Protein AF-A0A2K1YFR1-F1 (afdb_monomer_lite)

Organism: Populus trichocarpa (NCBI:txid3694)

InterPro domains:
  IPR010259 Peptidase S8 propeptide/proteinase inhibitor I9 [PF05922] (2-64)
  IPR037045 Peptidase S8 propeptide/proteinase inhibitor I9 superfamily [G3DSA:3.30.70.80] (1-64)
  IPR045051 Subtilisin-like protease [PTHR10795] (19-103)

Radius of gyration: 21.6 Å; chains: 1; bounding box: 51×22×51 Å

Secondary structure (DSSP, 8-state):
-HHHHHHHHHHHHT-HHHHHHHEEEEE-SSS-EEEE---HHHHHHHHT-TT--------PPP---S-HHHHTTS-BTTB--TT-HHHHTGGGTT--------------

pLDDT: mean 84.4, std 13.29, range [34.22, 96.88]

Structure (mmCIF, N/CA/C/O backbone):
data_AF-A0A2K1YFR1-F1
#
_entry.id   AF-A0A2K1YFR1-F1
#
loop_
_atom_site.group_PDB
_atom_site.id
_atom_site.type_symbol
_atom_site.label_atom_id
_atom_site.label_alt_id
_atom_site.label_comp_id
_atom_site.label_asym_id
_atom_site.label_entity_id
_atom_site.label_seq_id
_atom_site.pdbx_PDB_ins_code
_atom_site.Cartn_x
_atom_site.Cartn_y
_atom_site.Cartn_z
_atom_site.occupancy
_atom_site.B_iso_or_equiv
_atom_site.auth_seq_id
_atom_site.auth_comp_id
_atom_site.auth_asym_id
_atom_site.auth_atom_id
_atom_site.pdbx_PDB_model_num
ATOM 1 N N . MET A 1 1 ? -11.577 12.680 3.445 1.00 71.62 1 MET A N 1
ATOM 2 C CA . MET A 1 1 ? -11.035 11.339 3.146 1.00 71.62 1 MET A CA 1
ATOM 3 C C . MET A 1 1 ? -10.325 10.753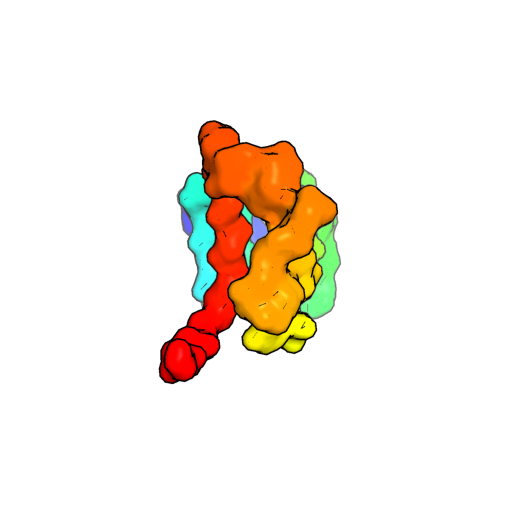 4.363 1.00 71.62 1 MET A C 1
ATOM 5 O O . MET A 1 1 ? -10.695 9.677 4.795 1.00 71.62 1 MET A O 1
ATOM 9 N N . THR A 1 2 ? -9.398 11.473 5.000 1.00 80.44 2 THR A N 1
ATOM 10 C CA . THR A 1 2 ? -8.774 10.997 6.251 1.00 80.44 2 THR A CA 1
ATOM 11 C C . THR A 1 2 ? -9.785 10.818 7.391 1.00 80.44 2 THR A C 1
ATOM 13 O O . THR A 1 2 ? -9.773 9.797 8.065 1.00 80.44 2 THR A O 1
ATOM 16 N N . GLU A 1 3 ? -10.741 11.743 7.540 1.00 87.12 3 GLU A N 1
ATOM 17 C CA . GLU A 1 3 ? -11.820 11.606 8.536 1.00 87.12 3 GLU A CA 1
ATOM 18 C C . GLU A 1 3 ? -12.664 10.339 8.343 1.00 87.12 3 GLU A C 1
ATOM 20 O O . GLU A 1 3 ? -12.945 9.649 9.316 1.00 87.12 3 GLU A O 1
ATOM 25 N N . SER A 1 4 ? -12.981 9.967 7.096 1.00 91.25 4 SER A N 1
ATOM 26 C CA . SER A 1 4 ? -13.724 8.732 6.822 1.00 91.25 4 SER A CA 1
ATOM 27 C C . SER A 1 4 ? -12.919 7.471 7.144 1.00 91.25 4 SER A C 1
ATOM 29 O O . SER A 1 4 ? -13.515 6.457 7.488 1.00 91.25 4 SER A O 1
ATOM 31 N N . TYR A 1 5 ? -11.582 7.518 7.083 1.00 93.94 5 TYR A N 1
ATOM 32 C CA . TYR A 1 5 ? -10.743 6.405 7.543 1.00 93.94 5 TYR A CA 1
ATOM 33 C C . TYR A 1 5 ? -10.781 6.272 9.067 1.00 93.94 5 TYR A C 1
ATOM 35 O O . TYR A 1 5 ? -10.907 5.160 9.576 1.00 93.94 5 TYR A O 1
ATOM 43 N N . TYR A 1 6 ? -10.756 7.393 9.793 1.00 95.06 6 TYR A N 1
ATOM 44 C CA . TYR A 1 6 ? -10.915 7.387 11.249 1.00 95.06 6 TYR A CA 1
ATOM 45 C C . TYR A 1 6 ? -12.299 6.908 11.681 1.00 95.06 6 TYR A C 1
ATOM 47 O O . TYR A 1 6 ? -12.407 6.218 12.688 1.00 95.06 6 TYR A O 1
ATOM 55 N N . ASP A 1 7 ? -13.346 7.242 10.928 1.00 94.38 7 ASP A N 1
ATOM 56 C CA . ASP A 1 7 ? -14.699 6.764 11.211 1.00 94.38 7 ASP A CA 1
ATOM 57 C C . ASP A 1 7 ? -14.831 5.258 10.924 1.00 94.38 7 ASP A C 1
ATOM 59 O O . ASP A 1 7 ? -15.349 4.515 11.760 1.00 94.38 7 ASP A O 1
ATOM 63 N N . LEU A 1 8 ? -14.304 4.784 9.787 1.00 94.56 8 LEU A N 1
ATOM 64 C CA . LEU A 1 8 ? -14.311 3.365 9.420 1.00 94.56 8 LEU A CA 1
ATOM 65 C C . LEU A 1 8 ? -13.555 2.522 10.451 1.00 94.56 8 LEU A C 1
ATOM 67 O O . LEU A 1 8 ? -14.123 1.591 11.030 1.00 94.56 8 LEU A O 1
ATOM 71 N N . LEU A 1 9 ? -12.293 2.864 10.713 1.00 95.44 9 LEU A N 1
ATOM 72 C CA . LEU A 1 9 ? -11.466 2.113 11.648 1.00 95.44 9 LEU A CA 1
ATOM 73 C C . LEU A 1 9 ? -11.942 2.308 13.092 1.00 95.44 9 LEU A C 1
ATOM 75 O O . LEU A 1 9 ? -12.005 1.351 13.856 1.00 95.44 9 LEU A O 1
ATOM 79 N N . GLY A 1 10 ? -12.371 3.518 13.454 1.00 94.69 10 GLY A N 1
ATOM 80 C CA . GLY A 1 10 ? -12.912 3.820 14.778 1.00 94.69 10 GLY A CA 1
ATOM 81 C C . GLY A 1 10 ? -14.183 3.037 15.094 1.00 94.69 10 GLY A C 1
ATOM 82 O O . GLY A 1 10 ? -14.402 2.694 16.254 1.00 94.69 10 GLY A O 1
ATOM 83 N N . SER A 1 11 ? -14.983 2.684 14.081 1.00 92.38 11 SER A N 1
ATOM 84 C CA . SER A 1 11 ? -16.130 1.785 14.256 1.00 92.38 11 SER A CA 1
ATOM 85 C C . SER A 1 11 ? -15.719 0.360 14.651 1.00 92.38 11 SER A C 1
ATOM 87 O O . SER A 1 11 ? -16.423 -0.268 15.440 1.00 92.38 11 SER A O 1
ATOM 89 N N . CYS A 1 12 ? -14.566 -0.118 14.171 1.00 91.00 12 CYS A N 1
ATOM 90 C CA . CYS A 1 12 ? -14.013 -1.432 14.512 1.00 91.00 12 CYS A CA 1
ATOM 91 C C . CYS A 1 12 ? -13.342 -1.391 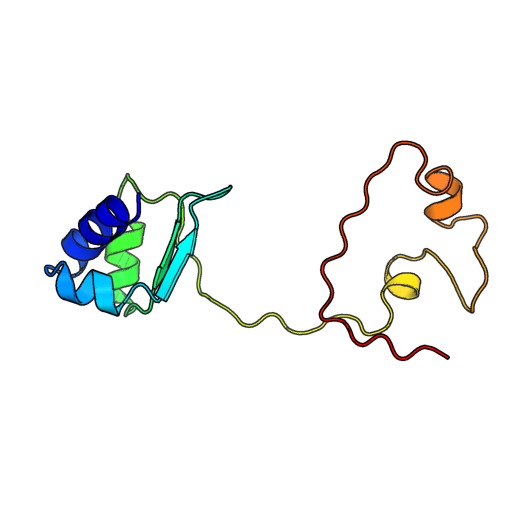15.895 1.00 91.00 12 CYS A C 1
ATOM 93 O O . CYS A 1 12 ? -13.643 -2.196 16.771 1.00 91.00 12 CYS A O 1
ATOM 95 N N . LEU A 1 13 ? -12.519 -0.366 16.141 1.00 92.94 13 LEU A N 1
ATOM 96 C CA . LEU A 1 13 ? -11.771 -0.183 17.393 1.00 92.94 13 LEU A CA 1
ATOM 97 C C . LEU A 1 13 ? -12.613 0.367 18.556 1.00 92.94 13 LEU A C 1
ATOM 99 O O . LEU A 1 13 ? -12.124 0.500 19.681 1.00 92.94 13 LEU A O 1
ATOM 103 N N . LYS A 1 14 ? -13.872 0.736 18.289 1.00 91.31 14 LYS A N 1
ATOM 104 C CA . LYS A 1 14 ? -14.800 1.402 19.221 1.00 91.31 14 LYS A CA 1
ATOM 105 C C . LYS A 1 14 ? -14.256 2.716 19.806 1.00 91.31 14 LYS A C 1
ATOM 107 O O . LYS A 1 14 ? -14.723 3.171 20.848 1.00 91.31 14 LYS A O 1
ATOM 112 N N . SER A 1 15 ? -13.271 3.331 19.149 1.00 94.69 15 SER A N 1
ATOM 113 C CA . SER A 1 15 ? -12.692 4.626 19.514 1.00 94.69 15 SER A CA 1
ATOM 114 C C . SER A 1 15 ? -12.049 5.278 18.296 1.00 94.69 15 SER A C 1
ATOM 116 O O . SER A 1 15 ? -11.204 4.687 17.620 1.00 94.69 15 SER A O 1
ATOM 118 N N . LYS A 1 16 ? -12.434 6.530 18.035 1.00 94.62 16 LYS A N 1
ATOM 119 C CA . LYS A 1 16 ? -11.864 7.330 16.949 1.00 94.62 16 LYS A CA 1
ATOM 120 C C . LYS A 1 16 ? -10.437 7.777 17.278 1.00 94.62 16 LYS A C 1
ATOM 122 O O . LYS A 1 16 ? -9.613 7.911 16.381 1.00 94.62 16 LYS A O 1
ATOM 127 N N . GLU A 1 17 ? -10.134 7.971 18.556 1.00 95.75 17 GLU A N 1
ATOM 128 C CA . GLU A 1 17 ? -8.801 8.291 19.067 1.00 95.75 17 GLU A CA 1
ATOM 129 C C . GLU A 1 17 ? -7.835 7.135 18.800 1.00 95.75 17 GLU A C 1
ATOM 131 O O . GLU A 1 17 ? -6.798 7.353 18.180 1.00 95.75 17 GLU A O 1
ATOM 136 N N . LYS A 1 18 ? -8.229 5.896 19.129 1.00 95.38 18 LYS A N 1
ATOM 137 C CA . LYS A 1 18 ? -7.436 4.704 18.793 1.00 95.38 18 LYS A CA 1
ATOM 138 C C . LYS A 1 18 ? -7.195 4.571 17.293 1.00 95.38 18 LYS A C 1
ATOM 140 O O . LYS A 1 18 ? -6.092 4.250 16.876 1.00 95.38 18 LYS A O 1
ATOM 145 N N . ALA A 1 19 ? -8.201 4.864 16.470 1.00 95.81 19 ALA A N 1
ATOM 146 C CA . ALA A 1 19 ? -8.038 4.836 15.018 1.00 95.81 19 ALA A CA 1
ATOM 147 C C . ALA A 1 19 ? -7.031 5.881 14.512 1.00 95.81 19 ALA A C 1
ATOM 149 O O . ALA A 1 19 ? -6.274 5.604 13.583 1.00 95.81 19 ALA A O 1
ATOM 150 N N . LYS A 1 20 ? -6.995 7.069 15.125 1.00 95.94 20 LYS A N 1
ATOM 151 C CA . LYS A 1 20 ? -5.998 8.103 14.808 1.00 95.94 20 LYS A CA 1
ATOM 152 C C . LYS A 1 20 ? -4.584 7.693 15.208 1.00 95.94 20 LYS A C 1
ATOM 154 O O . LYS A 1 20 ? -3.653 8.039 14.493 1.00 95.94 20 LYS A O 1
ATOM 159 N N . GLU A 1 21 ? -4.433 6.982 16.321 1.00 96.00 21 GLU A N 1
ATOM 160 C CA . GLU A 1 21 ? -3.141 6.463 16.786 1.00 96.00 21 GLU A CA 1
ATOM 161 C C . GLU A 1 21 ? -2.655 5.276 15.944 1.00 96.00 21 GLU A C 1
ATOM 163 O O . GLU A 1 21 ? -1.467 5.177 15.648 1.00 96.00 21 GLU A O 1
ATOM 168 N N . ALA A 1 22 ? -3.571 4.400 15.526 1.00 96.44 22 ALA A N 1
ATOM 169 C CA . ALA A 1 22 ? -3.258 3.215 14.735 1.00 96.44 22 ALA A CA 1
ATOM 170 C C . ALA A 1 22 ? -2.848 3.556 13.295 1.00 96.44 22 ALA A C 1
ATOM 172 O O . ALA A 1 22 ? -1.938 2.926 12.758 1.00 96.44 22 ALA A O 1
ATOM 173 N N . ILE A 1 23 ? -3.509 4.532 12.655 1.00 96.31 23 ILE A N 1
ATOM 174 C CA . ILE A 1 23 ? -3.224 4.923 11.266 1.00 96.31 23 ILE A CA 1
ATOM 175 C C . ILE A 1 23 ? -1.954 5.774 11.207 1.00 96.31 23 ILE A C 1
ATOM 177 O O . ILE A 1 23 ? -1.962 6.952 11.558 1.00 96.31 23 IL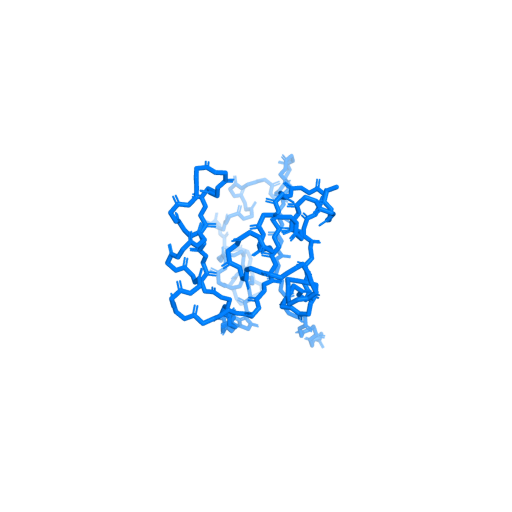E A O 1
ATOM 181 N N . PHE A 1 24 ? -0.882 5.203 10.659 1.00 95.44 24 PHE A N 1
ATOM 182 C CA . PHE A 1 24 ? 0.397 5.897 10.482 1.00 95.44 24 PHE A CA 1
ATOM 183 C C . PHE A 1 24 ? 0.613 6.428 9.057 1.00 95.44 24 PHE A C 1
ATOM 185 O O . PHE A 1 24 ? 1.523 7.226 8.829 1.00 95.44 24 PHE A O 1
ATOM 192 N N . TYR A 1 25 ? -0.211 6.018 8.086 1.00 93.75 25 TYR A N 1
ATOM 193 C CA . TYR A 1 25 ? -0.146 6.539 6.719 1.00 93.75 25 TYR A CA 1
ATOM 194 C C . TYR A 1 25 ? -1.513 6.532 6.031 1.00 93.75 25 TYR A C 1
ATOM 196 O O . TYR A 1 25 ? -2.320 5.630 6.236 1.00 93.75 25 TYR A O 1
ATOM 204 N N . SER A 1 26 ? -1.780 7.526 5.182 1.00 93.62 26 SER A N 1
ATOM 205 C CA . SER A 1 26 ? -3.015 7.624 4.394 1.00 93.62 26 SER A CA 1
ATOM 206 C C . SER A 1 26 ? -2.699 7.828 2.918 1.00 93.62 26 SER A C 1
ATOM 208 O O . SER A 1 26 ? -2.050 8.801 2.540 1.00 93.62 26 SER A O 1
ATOM 210 N N . TYR A 1 27 ? -3.211 6.931 2.084 1.00 92.19 27 TYR A N 1
ATOM 211 C CA . TYR A 1 27 ? -3.184 7.037 0.633 1.00 92.19 27 TYR A CA 1
ATOM 212 C C . TYR A 1 27 ? -4.454 7.772 0.182 1.00 92.19 27 TYR A C 1
ATOM 214 O O . TYR A 1 27 ? -5.574 7.352 0.494 1.00 92.19 27 TYR A O 1
ATOM 222 N N . THR A 1 28 ? -4.279 8.910 -0.498 1.00 89.19 28 THR A N 1
ATOM 223 C CA . THR A 1 28 ? -5.401 9.769 -0.931 1.00 89.19 28 THR A CA 1
ATOM 224 C C . THR A 1 28 ? -5.316 10.245 -2.381 1.00 89.19 28 THR A C 1
ATOM 226 O O . THR A 1 28 ? -6.285 10.804 -2.888 1.00 89.19 28 THR A O 1
ATOM 229 N N . SER A 1 29 ? -4.179 10.043 -3.057 1.00 87.44 29 SER A N 1
ATOM 230 C CA . SER A 1 29 ? -3.968 10.556 -4.418 1.00 87.44 29 SER A CA 1
ATOM 231 C C . SER A 1 29 ? -4.490 9.603 -5.494 1.00 87.44 29 SER A C 1
ATOM 233 O O . SER A 1 29 ? -5.363 9.965 -6.273 1.00 87.44 29 SER A O 1
ATOM 235 N N . HIS A 1 30 ? -3.948 8.383 -5.545 1.00 87.12 30 HIS A N 1
ATOM 236 C CA . HIS A 1 30 ? -4.243 7.395 -6.599 1.00 87.12 30 HIS A CA 1
ATOM 237 C C . HIS A 1 30 ? -4.897 6.120 -6.058 1.00 87.12 30 HIS A C 1
ATOM 239 O O . HIS A 1 30 ? -5.463 5.338 -6.813 1.00 87.12 30 HIS A O 1
ATOM 245 N N . ILE A 1 31 ? -4.804 5.912 -4.746 1.00 87.31 31 ILE A N 1
ATOM 246 C CA . ILE A 1 31 ? -5.384 4.788 -4.017 1.00 87.31 31 ILE A CA 1
ATOM 247 C C . ILE A 1 31 ? -6.151 5.392 -2.847 1.00 87.31 31 ILE A C 1
ATOM 249 O O . ILE A 1 31 ? -5.637 6.301 -2.197 1.00 87.31 31 ILE A O 1
ATOM 253 N N . ASN A 1 32 ? -7.349 4.874 -2.580 1.00 91.75 32 ASN A N 1
ATOM 254 C CA . ASN A 1 32 ? -8.119 5.197 -1.384 1.00 91.75 32 ASN A CA 1
ATOM 255 C C . ASN A 1 32 ? -7.852 4.118 -0.332 1.00 91.75 32 ASN A C 1
ATOM 257 O O . ASN A 1 32 ? -8.480 3.061 -0.356 1.00 91.75 32 ASN A O 1
ATOM 261 N N . GLY A 1 33 ? -6.893 4.358 0.558 1.00 94.31 33 GLY A N 1
ATOM 262 C CA . GLY A 1 33 ? -6.570 3.423 1.631 1.00 94.31 33 GLY A CA 1
ATOM 263 C C . GLY A 1 33 ? -5.713 4.047 2.722 1.00 94.31 33 GLY A C 1
ATOM 264 O O . GLY A 1 33 ? -5.333 5.216 2.656 1.00 94.31 33 GLY A O 1
ATOM 265 N N . PHE A 1 34 ? -5.376 3.255 3.729 1.00 95.56 34 PHE A N 1
ATOM 266 C CA . PHE A 1 34 ? -4.497 3.655 4.823 1.00 95.56 34 PHE A CA 1
ATOM 267 C C . PHE A 1 34 ? -3.638 2.472 5.271 1.00 95.56 34 PHE A C 1
ATOM 269 O O . PHE A 1 34 ? -3.966 1.323 4.988 1.00 95.56 34 PHE A O 1
ATOM 276 N N . ALA A 1 35 ? -2.538 2.767 5.957 1.00 95.88 35 ALA A N 1
ATOM 277 C CA . ALA A 1 35 ? -1.748 1.776 6.674 1.00 95.88 35 ALA A CA 1
ATOM 278 C C . ALA A 1 35 ? -1.917 2.014 8.177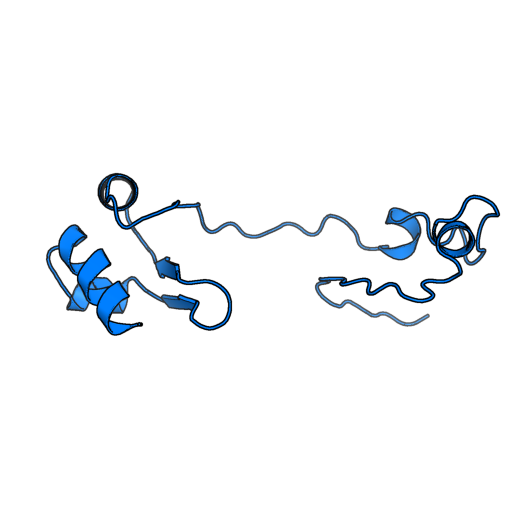 1.00 95.88 35 ALA A C 1
ATOM 280 O O . ALA A 1 35 ? -1.840 3.159 8.637 1.00 95.88 35 ALA A O 1
ATOM 281 N N . ALA A 1 36 ? -2.183 0.939 8.915 1.00 96.69 36 ALA A N 1
ATOM 282 C CA . ALA A 1 36 ? -2.423 0.977 10.348 1.00 96.69 36 ALA A CA 1
ATOM 283 C C . ALA A 1 36 ? -1.786 -0.219 11.056 1.00 96.69 36 ALA A C 1
ATOM 285 O O . ALA A 1 36 ? -1.602 -1.272 10.448 1.00 96.69 36 ALA A O 1
ATOM 286 N N . THR A 1 37 ? -1.477 -0.044 12.337 1.00 96.88 37 THR A N 1
ATOM 287 C CA . THR A 1 37 ? -1.097 -1.140 13.236 1.00 96.88 37 THR A CA 1
ATOM 288 C C . THR A 1 37 ? -2.355 -1.684 13.900 1.00 96.88 37 THR A C 1
ATOM 290 O O . THR A 1 37 ? -3.056 -0.917 14.557 1.00 96.88 37 THR A O 1
ATOM 293 N N . LEU A 1 38 ? -2.643 -2.970 13.699 1.00 95.38 38 LEU A N 1
ATOM 294 C CA . LEU A 1 38 ? -3.848 -3.652 14.176 1.00 95.38 38 LEU A CA 1
ATOM 295 C C . LEU A 1 38 ? -3.492 -5.043 14.701 1.00 95.38 38 LEU A C 1
ATOM 297 O O . LEU A 1 38 ? -2.555 -5.664 14.197 1.00 95.38 38 LEU A O 1
ATOM 301 N N . GLU A 1 39 ? -4.262 -5.519 15.672 1.00 94.25 39 GLU A N 1
ATOM 302 C CA . GLU A 1 39 ? -4.226 -6.908 16.138 1.00 94.25 39 GLU A CA 1
ATOM 303 C C . GLU A 1 39 ? -5.022 -7.830 15.191 1.00 94.25 39 GLU A C 1
ATOM 305 O O . GLU A 1 39 ? -5.865 -7.373 14.412 1.00 94.25 39 GLU A O 1
ATOM 310 N N . ASP A 1 40 ? -4.784 -9.142 15.259 1.00 93.81 40 ASP A N 1
ATOM 311 C CA . ASP A 1 40 ? -5.401 -10.120 14.345 1.00 93.81 40 ASP A CA 1
ATOM 312 C C . ASP A 1 40 ? -6.945 -10.074 14.372 1.00 93.81 40 ASP A C 1
ATOM 314 O O . ASP A 1 40 ? -7.601 -10.142 13.331 1.00 93.81 40 ASP A O 1
ATOM 318 N N . ASP A 1 41 ? -7.551 -9.887 15.549 1.00 93.00 41 ASP A N 1
ATOM 319 C CA . ASP A 1 41 ? -9.008 -9.795 15.700 1.00 93.00 41 ASP A CA 1
ATOM 320 C C . ASP A 1 41 ? -9.591 -8.488 15.134 1.00 93.00 41 ASP A C 1
ATOM 322 O O . ASP A 1 41 ? -10.746 -8.445 14.692 1.00 93.00 41 ASP A O 1
ATOM 326 N N . GLU A 1 42 ? -8.799 -7.417 15.123 1.00 94.25 42 GLU A N 1
ATOM 327 C CA . GLU A 1 42 ? -9.149 -6.134 14.515 1.00 94.25 42 GLU A CA 1
ATOM 328 C C . GLU A 1 42 ? -9.051 -6.212 12.983 1.00 94.25 42 GLU A C 1
ATOM 330 O O . GLU A 1 42 ? -9.902 -5.654 12.280 1.00 94.25 42 GLU A O 1
ATOM 335 N N . VAL A 1 43 ? -8.068 -6.955 12.459 1.00 95.06 43 VAL A N 1
ATOM 336 C CA . VAL A 1 43 ? -7.922 -7.251 11.024 1.00 95.06 43 VAL A CA 1
ATOM 337 C C . VAL A 1 43 ? -9.116 -8.046 10.506 1.00 95.06 43 VAL A C 1
ATOM 339 O O . VAL A 1 43 ? -9.674 -7.692 9.462 1.00 95.06 43 VAL A O 1
ATOM 342 N N . ASP A 1 44 ? -9.555 -9.072 11.237 1.00 93.69 44 ASP A N 1
ATOM 343 C CA . ASP A 1 44 ? -10.728 -9.869 10.873 1.00 93.69 44 ASP A CA 1
ATOM 344 C C . ASP A 1 44 ? -12.000 -9.011 10.836 1.00 93.69 44 ASP A C 1
ATOM 346 O O . ASP A 1 44 ? -12.791 -9.086 9.891 1.00 93.69 44 ASP A O 1
ATOM 350 N N . GLN A 1 45 ? -12.202 -8.144 11.831 1.00 93.50 45 GLN A N 1
ATOM 351 C CA . GLN A 1 45 ? -13.349 -7.230 11.852 1.00 93.50 45 GLN A CA 1
ATOM 352 C C . GLN A 1 45 ? -13.329 -6.250 10.678 1.00 93.50 45 GLN A C 1
ATOM 354 O O . GLN A 1 45 ? -14.363 -6.027 10.043 1.00 93.50 45 GLN A O 1
ATOM 359 N N . LEU A 1 46 ? -12.160 -5.685 10.369 1.00 95.19 46 LEU A N 1
ATOM 360 C CA . LEU A 1 46 ? -12.004 -4.733 9.277 1.00 95.19 46 LEU A CA 1
ATOM 361 C C . LEU A 1 46 ? -12.202 -5.403 7.910 1.00 95.19 46 LEU A C 1
ATOM 363 O O . LEU A 1 46 ? -12.888 -4.850 7.055 1.00 95.19 46 LEU A O 1
ATOM 367 N N . SER A 1 47 ? -11.663 -6.608 7.716 1.00 94.44 47 SER A N 1
ATOM 368 C CA . SER A 1 47 ? -11.747 -7.355 6.450 1.00 94.44 47 SER A CA 1
ATOM 369 C C . SER A 1 47 ? -13.171 -7.793 6.102 1.00 94.44 47 SER A C 1
ATOM 371 O O . SER A 1 47 ? -13.495 -7.977 4.933 1.00 94.44 47 SER A O 1
ATOM 373 N N . ASN A 1 48 ? -14.041 -7.927 7.105 1.00 93.12 48 ASN A N 1
ATOM 374 C CA . ASN A 1 48 ? -15.449 -8.279 6.918 1.00 93.12 48 ASN A CA 1
ATOM 375 C C . ASN A 1 48 ? -16.354 -7.073 6.601 1.00 93.12 48 ASN A C 1
ATOM 377 O O . ASN A 1 48 ? -17.563 -7.239 6.413 1.00 93.12 48 ASN A O 1
ATOM 381 N N . ARG A 1 49 ? -15.812 -5.849 6.557 1.00 92.62 49 ARG A N 1
ATOM 382 C CA . ARG A 1 49 ? -16.599 -4.648 6.266 1.00 92.62 49 ARG A CA 1
ATOM 383 C C . ARG A 1 49 ? -16.890 -4.514 4.769 1.00 92.62 49 ARG A C 1
ATOM 385 O O . ARG A 1 49 ? -15.958 -4.549 3.974 1.00 92.62 49 ARG A O 1
ATOM 392 N N . PRO A 1 50 ? -18.149 -4.259 4.363 1.00 93.50 50 PRO A N 1
ATOM 393 C CA . PRO A 1 50 ? -18.502 -4.110 2.949 1.00 93.50 50 PRO A CA 1
ATOM 394 C C . PRO A 1 50 ? -17.826 -2.906 2.274 1.00 93.50 50 PRO A C 1
ATOM 396 O O . PRO A 1 50 ? -17.734 -2.860 1.052 1.00 93.50 50 PRO A O 1
ATOM 399 N N . GLU A 1 51 ? -17.356 -1.926 3.051 1.00 92.50 51 GLU A N 1
ATOM 400 C CA . GLU A 1 51 ? -16.599 -0.774 2.557 1.00 92.50 51 GLU A CA 1
ATOM 401 C C . GLU A 1 51 ? -15.113 -1.077 2.289 1.00 92.50 51 GLU A C 1
ATOM 403 O O . GLU A 1 51 ? -14.423 -0.247 1.696 1.00 92.50 51 GLU A O 1
ATOM 408 N N . VAL A 1 52 ? -14.606 -2.236 2.727 1.00 94.88 52 VAL A N 1
ATOM 409 C CA . VAL A 1 52 ? -13.196 -2.630 2.614 1.00 94.88 52 VAL A CA 1
ATOM 410 C C . VAL A 1 52 ? -13.027 -3.604 1.452 1.00 94.88 52 VAL A C 1
ATOM 412 O O . VAL A 1 52 ? -13.584 -4.695 1.443 1.00 94.88 52 VAL A O 1
ATOM 415 N N . VAL A 1 53 ? -12.231 -3.206 0.457 1.00 95.38 53 VAL A N 1
ATOM 416 C CA . VAL A 1 53 ? -11.962 -4.038 -0.729 1.00 95.38 53 VAL A CA 1
ATOM 417 C C . VAL A 1 53 ? -10.989 -5.173 -0.407 1.00 95.38 53 VAL A C 1
ATOM 419 O O . VAL A 1 53 ? -11.155 -6.291 -0.888 1.00 95.38 53 VAL A O 1
ATOM 422 N N . SER A 1 54 ? -9.951 -4.881 0.375 1.00 94.38 54 SER A N 1
ATOM 423 C CA . SER A 1 54 ? -8.882 -5.827 0.692 1.00 94.38 54 SER A CA 1
ATOM 424 C C . SER A 1 54 ? -8.021 -5.310 1.839 1.00 94.38 54 SER A C 1
ATOM 426 O O . SER A 1 54 ? -7.755 -4.108 1.908 1.00 94.38 54 SER A O 1
ATOM 428 N N . VAL A 1 55 ? -7.525 -6.224 2.670 1.00 95.62 55 VAL A N 1
ATOM 429 C CA . VAL A 1 55 ? -6.525 -5.957 3.709 1.00 95.62 55 VAL A CA 1
ATOM 430 C C . VAL A 1 55 ? -5.313 -6.841 3.432 1.00 95.62 55 VAL A C 1
ATOM 432 O O . VAL A 1 55 ? -5.465 -8.028 3.149 1.00 95.62 55 VAL A O 1
ATOM 435 N N . PHE A 1 56 ? -4.117 -6.258 3.486 1.00 94.75 56 PHE A N 1
ATOM 436 C CA . PHE A 1 56 ? -2.860 -6.968 3.256 1.00 94.75 56 PHE A CA 1
ATOM 437 C C . PHE A 1 56 ? -1.877 -6.669 4.391 1.00 94.75 56 PHE A C 1
ATOM 439 O O . PHE A 1 56 ? -1.807 -5.512 4.822 1.00 94.75 56 PHE A O 1
ATOM 446 N N . PRO A 1 57 ? -1.097 -7.663 4.851 1.00 94.69 57 PRO A N 1
ATOM 447 C CA . PRO A 1 57 ? 0.021 -7.423 5.753 1.00 94.69 57 PRO A CA 1
ATOM 448 C C . PRO A 1 57 ? 1.014 -6.423 5.151 1.00 94.69 57 PRO A C 1
ATOM 450 O O . PRO A 1 57 ? 1.352 -6.493 3.968 1.00 94.69 57 PRO A O 1
ATOM 453 N N . ASN A 1 58 ? 1.488 -5.483 5.969 1.00 92.25 58 ASN A N 1
ATOM 454 C CA . ASN A 1 58 ? 2.533 -4.553 5.558 1.00 92.25 58 ASN A CA 1
ATOM 455 C C . ASN A 1 58 ? 3.906 -5.217 5.727 1.00 92.25 58 ASN A C 1
ATOM 457 O O . ASN A 1 58 ? 4.412 -5.325 6.844 1.00 92.25 58 ASN A O 1
ATOM 461 N N . GLU A 1 59 ? 4.504 -5.659 4.623 1.00 89.25 59 GLU A N 1
ATOM 462 C CA . GLU A 1 59 ? 5.768 -6.400 4.623 1.00 89.25 59 GLU A CA 1
ATOM 463 C C . GLU A 1 59 ? 6.931 -5.574 4.063 1.00 89.25 59 GLU A C 1
ATOM 465 O O . GLU A 1 59 ? 6.788 -4.775 3.133 1.00 89.25 59 GLU A O 1
ATOM 470 N N . VAL A 1 60 ? 8.126 -5.802 4.615 1.00 82.50 60 VAL A N 1
ATOM 471 C CA . VAL A 1 60 ? 9.363 -5.266 4.041 1.00 82.50 60 VAL A CA 1
ATOM 472 C C . VAL A 1 60 ? 9.728 -6.098 2.816 1.00 82.50 60 VAL A C 1
ATOM 474 O O . VAL A 1 60 ? 10.011 -7.290 2.924 1.00 82.50 60 VAL A O 1
ATOM 477 N N . ASN A 1 61 ? 9.781 -5.455 1.654 1.00 78.25 61 ASN A N 1
ATOM 478 C CA . ASN A 1 61 ? 10.249 -6.100 0.433 1.00 78.25 61 ASN A CA 1
ATOM 479 C C . ASN A 1 61 ? 11.769 -6.307 0.474 1.00 78.25 61 ASN A C 1
ATOM 481 O O . ASN A 1 61 ? 12.528 -5.378 0.757 1.00 78.25 61 ASN A O 1
ATOM 485 N N . GLN A 1 62 ? 12.217 -7.527 0.171 1.00 74.44 62 GLN A N 1
ATOM 486 C CA . GLN A 1 62 ? 13.640 -7.834 0.033 1.00 74.44 62 GLN A CA 1
ATOM 487 C C . GLN A 1 62 ? 14.143 -7.430 -1.354 1.00 74.44 62 GLN A C 1
ATOM 489 O O . GLN A 1 62 ? 13.457 -7.600 -2.361 1.00 74.44 62 GLN A O 1
ATOM 494 N N . LEU A 1 63 ? 15.371 -6.915 -1.419 1.00 71.81 63 LEU A N 1
ATOM 495 C CA . LEU A 1 63 ? 16.009 -6.594 -2.691 1.00 71.81 63 LEU A CA 1
ATOM 496 C C . LEU A 1 63 ? 16.355 -7.868 -3.449 1.00 71.81 63 LEU A C 1
ATOM 498 O O . LEU A 1 63 ? 17.205 -8.645 -3.022 1.00 71.81 63 LEU A O 1
ATOM 502 N N . HIS A 1 64 ? 15.720 -8.054 -4.601 1.00 64.44 64 HIS A N 1
ATOM 503 C CA . HIS A 1 64 ? 15.955 -9.225 -5.438 1.00 64.44 64 HIS A CA 1
ATOM 504 C C . HIS A 1 64 ? 17.110 -9.044 -6.435 1.00 64.44 64 HIS A C 1
ATOM 506 O O . HIS A 1 64 ? 17.661 -10.041 -6.897 1.00 64.44 64 HIS A O 1
ATOM 512 N N . THR A 1 65 ? 17.516 -7.810 -6.767 1.00 60.47 65 THR A N 1
ATOM 513 C CA . THR A 1 65 ? 18.503 -7.570 -7.835 1.00 60.47 65 THR A CA 1
ATOM 514 C C . THR A 1 65 ? 19.433 -6.395 -7.539 1.00 60.47 65 THR A C 1
ATOM 516 O O . THR A 1 65 ? 18.969 -5.291 -7.284 1.00 60.47 65 THR A O 1
ATOM 519 N N . THR A 1 66 ? 20.747 -6.602 -7.667 1.00 60.28 66 THR A N 1
ATOM 520 C CA . THR A 1 66 ? 21.766 -5.529 -7.681 1.00 60.28 66 THR A CA 1
ATOM 521 C C . THR A 1 66 ? 22.209 -5.141 -9.101 1.00 60.28 66 THR A C 1
ATOM 523 O O . THR A 1 66 ? 23.031 -4.243 -9.260 1.00 60.28 66 THR A O 1
ATOM 526 N N . ARG A 1 67 ? 21.686 -5.814 -10.144 1.00 64.12 67 ARG A N 1
ATOM 527 C CA . ARG A 1 67 ? 22.027 -5.604 -11.567 1.00 64.12 67 ARG A CA 1
ATOM 528 C C . ARG A 1 67 ? 20.787 -5.622 -12.468 1.00 64.12 67 ARG A C 1
ATOM 530 O O . ARG A 1 67 ? 20.554 -6.572 -13.213 1.00 64.12 67 ARG A O 1
ATOM 537 N N . SER A 1 68 ? 19.974 -4.573 -12.387 1.00 66.12 68 SER A N 1
ATOM 538 C CA . SER A 1 68 ? 18.661 -4.517 -13.046 1.00 66.12 68 SER A CA 1
ATOM 539 C C . SER A 1 68 ? 18.729 -4.643 -14.576 1.00 66.12 68 SER A C 1
ATOM 541 O O . SER A 1 68 ? 17.872 -5.290 -15.168 1.00 66.12 68 SER A O 1
ATOM 543 N N . TRP A 1 69 ? 19.766 -4.110 -15.232 1.00 66.75 69 TRP A N 1
ATOM 544 C CA . TRP A 1 69 ? 19.900 -4.185 -16.697 1.00 66.75 69 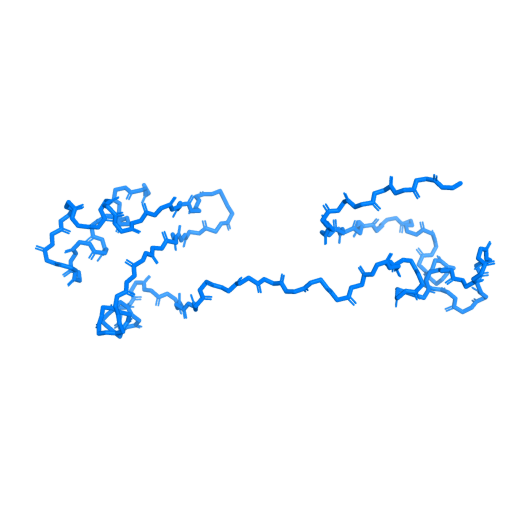TRP A CA 1
ATOM 545 C C . TRP A 1 69 ? 20.210 -5.601 -17.206 1.00 66.75 69 TRP A C 1
ATOM 547 O O . TRP A 1 69 ? 19.612 -6.043 -18.190 1.00 66.75 69 TRP A O 1
ATOM 557 N N . GLU A 1 70 ? 21.082 -6.335 -16.507 1.00 67.50 70 GLU A N 1
ATOM 558 C CA . GLU A 1 70 ? 21.354 -7.751 -16.796 1.00 67.50 70 GLU A CA 1
ATOM 559 C C . GLU A 1 70 ? 20.113 -8.614 -16.514 1.00 67.50 70 GLU A C 1
ATOM 561 O O . GLU A 1 70 ? 19.768 -9.479 -17.319 1.00 67.50 70 GLU A O 1
ATOM 566 N N . PHE A 1 71 ? 19.402 -8.349 -15.409 1.00 70.06 71 PHE A N 1
ATOM 567 C CA . PHE A 1 71 ? 18.168 -9.057 -15.045 1.00 70.06 71 PHE A CA 1
ATOM 568 C C . PHE A 1 71 ? 17.058 -8.884 -16.092 1.00 70.06 71 PHE A C 1
ATOM 570 O O . PHE A 1 71 ? 16.384 -9.849 -16.447 1.00 70.06 71 PHE A O 1
ATOM 577 N N . LEU A 1 72 ? 16.897 -7.673 -16.632 1.00 74.06 72 LEU A N 1
ATOM 578 C CA . LEU A 1 72 ? 15.918 -7.374 -17.679 1.00 74.06 72 LEU A CA 1
ATOM 579 C C . LEU A 1 72 ? 16.351 -7.867 -19.073 1.00 74.06 72 LEU A C 1
ATOM 581 O O . LEU A 1 72 ? 15.603 -7.704 -20.036 1.00 74.06 72 LEU A O 1
ATOM 585 N N . GLY A 1 73 ? 17.549 -8.454 -19.209 1.00 74.31 73 GLY A N 1
ATOM 586 C CA . GLY A 1 73 ? 18.088 -8.904 -20.495 1.00 74.31 73 GLY A CA 1
ATOM 587 C C . GLY A 1 73 ? 18.339 -7.758 -21.480 1.00 74.31 73 GLY A C 1
ATOM 588 O O . GLY A 1 73 ? 18.329 -7.967 -22.695 1.00 74.31 73 GLY A O 1
ATOM 589 N N . LEU A 1 74 ? 18.519 -6.542 -20.961 1.00 79.44 74 LEU A N 1
ATOM 590 C CA . LEU A 1 74 ? 18.711 -5.330 -21.751 1.00 79.44 74 LEU A CA 1
ATOM 591 C C . LEU A 1 74 ? 20.139 -5.253 -22.293 1.00 79.44 74 LEU A C 1
ATOM 593 O O . LEU A 1 74 ? 20.343 -4.931 -23.465 1.00 79.44 74 LEU A O 1
ATOM 597 N N . GLU A 1 75 ? 21.105 -5.658 -21.475 1.00 80.00 75 GLU A N 1
ATOM 598 C CA . GLU A 1 75 ? 22.503 -5.814 -21.855 1.00 80.00 75 GLU A CA 1
ATOM 599 C C . GLU A 1 75 ? 23.083 -7.128 -21.321 1.00 80.00 75 GLU A C 1
ATOM 601 O O . GLU A 1 75 ? 22.575 -7.726 -20.370 1.00 80.00 75 GLU A O 1
ATOM 606 N N . ARG A 1 76 ? 24.186 -7.570 -21.923 1.00 82.81 76 ARG A N 1
ATOM 607 C CA . ARG A 1 76 ? 25.030 -8.640 -21.393 1.00 82.81 76 ARG A CA 1
ATOM 608 C C . ARG A 1 76 ? 26.486 -8.233 -21.577 1.00 82.81 76 ARG A C 1
ATOM 610 O O . ARG A 1 76 ? 26.941 -8.096 -22.709 1.00 82.81 76 ARG A O 1
ATOM 617 N N . ASN A 1 77 ? 27.209 -8.048 -20.472 1.00 82.25 77 ASN A N 1
ATOM 618 C CA . ASN A 1 77 ? 28.616 -7.625 -20.470 1.00 82.25 77 ASN A CA 1
ATOM 619 C C . ASN A 1 77 ? 28.869 -6.305 -21.238 1.00 82.25 77 ASN A C 1
ATOM 621 O O . ASN A 1 77 ? 29.826 -6.215 -22.006 1.00 82.25 77 ASN A O 1
ATOM 625 N N . GLY A 1 78 ? 27.996 -5.302 -21.079 1.00 78.69 78 GLY A N 1
ATOM 626 C CA . GLY A 1 78 ? 28.134 -3.993 -21.738 1.00 78.69 78 GLY A CA 1
ATOM 627 C C . GLY A 1 78 ? 27.834 -3.988 -23.242 1.00 78.69 78 GLY A C 1
ATOM 628 O O . GLY A 1 78 ? 28.141 -3.021 -23.935 1.00 78.69 78 GLY A O 1
ATOM 629 N N . GLN A 1 79 ? 27.262 -5.072 -23.771 1.00 83.81 79 GLN A N 1
ATOM 630 C CA . GLN A 1 79 ? 26.800 -5.163 -25.155 1.00 83.81 79 GLN A CA 1
ATOM 631 C C . GLN A 1 79 ? 25.290 -5.376 -25.189 1.00 83.81 79 GLN A C 1
ATOM 633 O O . GLN A 1 79 ? 24.738 -5.991 -24.279 1.00 83.81 79 GLN A O 1
ATOM 638 N N . ILE A 1 80 ? 24.636 -4.904 -26.253 1.00 87.25 80 ILE A N 1
ATOM 639 C CA . ILE A 1 80 ? 23.206 -5.120 -26.514 1.00 87.25 80 ILE A CA 1
ATOM 640 C C . ILE A 1 80 ? 23.077 -6.348 -27.425 1.00 87.25 80 ILE A C 1
ATOM 642 O O . ILE A 1 80 ? 23.419 -6.255 -28.608 1.00 87.25 80 ILE A O 1
ATOM 646 N N . PRO A 1 81 ? 22.617 -7.507 -26.916 1.00 86.12 81 PRO A N 1
ATOM 647 C CA . PRO A 1 81 ? 22.403 -8.687 -27.746 1.00 86.12 81 PRO A CA 1
ATOM 648 C C . PRO A 1 81 ? 21.353 -8.437 -28.831 1.00 86.12 81 PRO A C 1
ATOM 650 O O . PRO A 1 81 ? 20.409 -7.681 -28.612 1.00 86.12 81 PRO A O 1
ATOM 653 N N . ALA A 1 82 ? 21.460 -9.121 -29.972 1.00 86.31 82 ALA A N 1
ATOM 654 C CA . ALA A 1 82 ? 20.500 -8.993 -31.076 1.00 86.31 82 ALA A CA 1
ATOM 655 C C . ALA A 1 82 ? 19.055 -9.368 -30.679 1.00 86.31 82 ALA A C 1
ATOM 657 O O . ALA A 1 82 ? 18.094 -8.892 -31.279 1.00 86.31 82 ALA A O 1
ATOM 658 N N . ASP A 1 83 ? 18.897 -10.213 -29.662 1.00 85.88 83 ASP A N 1
ATOM 659 C CA . ASP A 1 83 ? 17.623 -10.648 -29.095 1.00 85.88 83 ASP A CA 1
ATOM 660 C C . ASP A 1 83 ? 17.162 -9.814 -27.885 1.00 85.88 83 ASP A C 1
ATOM 662 O O . ASP A 1 83 ? 16.097 -10.111 -27.325 1.00 85.88 83 ASP A O 1
ATOM 666 N N . SER A 1 84 ? 17.914 -8.767 -27.520 1.00 85.56 84 SER A N 1
ATOM 667 C CA . SER A 1 84 ? 17.595 -7.839 -26.431 1.00 85.56 84 SER A CA 1
ATOM 668 C C . SER A 1 84 ? 16.226 -7.194 -26.617 1.00 85.56 84 SER A C 1
ATOM 670 O O . SER A 1 84 ? 15.803 -6.854 -27.730 1.00 85.56 84 SER A O 1
ATOM 672 N N . ILE A 1 85 ? 15.551 -6.955 -25.492 1.00 79.94 85 ILE A N 1
ATOM 673 C CA . ILE A 1 85 ? 14.305 -6.188 -25.448 1.00 79.94 85 ILE A CA 1
ATOM 674 C C . ILE A 1 85 ? 14.520 -4.775 -26.010 1.00 79.94 85 ILE A C 1
ATOM 676 O O . ILE A 1 85 ? 13.601 -4.257 -26.634 1.00 79.94 85 ILE A O 1
ATOM 680 N N . TRP A 1 86 ? 15.717 -4.182 -25.885 1.00 83.94 86 TRP A N 1
ATOM 681 C CA . TRP A 1 86 ? 16.001 -2.866 -26.467 1.00 83.94 86 TRP A CA 1
ATOM 682 C C . TRP A 1 86 ? 15.769 -2.846 -27.975 1.00 83.94 86 TRP A C 1
ATOM 684 O O . TRP A 1 86 ? 15.026 -2.005 -28.468 1.00 83.94 86 TRP A O 1
ATOM 694 N N . LEU A 1 87 ? 16.338 -3.802 -28.709 1.00 84.88 87 LEU A N 1
ATOM 695 C CA . LEU A 1 87 ? 16.157 -3.875 -30.159 1.00 84.88 87 LEU A CA 1
ATOM 696 C C . LEU A 1 87 ? 14.709 -4.210 -30.529 1.00 84.88 87 LEU A C 1
ATOM 698 O O . LEU A 1 87 ? 14.142 -3.586 -31.424 1.00 84.88 87 LEU A O 1
ATOM 702 N N . LYS A 1 88 ? 14.081 -5.148 -29.809 1.00 82.81 88 LYS A N 1
ATOM 703 C CA . LYS A 1 88 ? 12.682 -5.547 -30.051 1.00 82.81 88 LYS A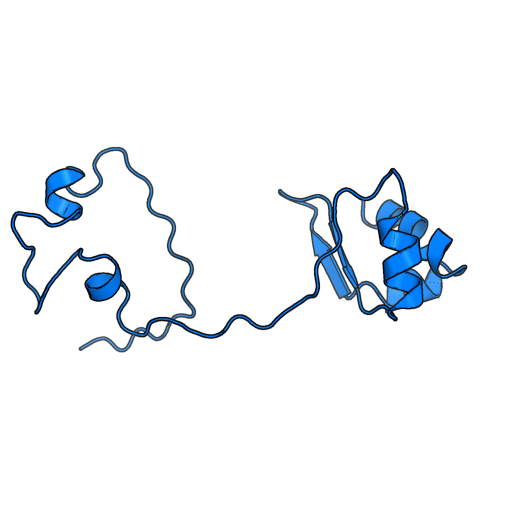 CA 1
ATOM 704 C C . LYS A 1 88 ? 11.687 -4.412 -29.795 1.00 82.81 88 LYS A C 1
ATOM 706 O O . LYS A 1 88 ? 10.683 -4.319 -30.494 1.00 82.81 88 LYS A O 1
ATOM 711 N N . ALA A 1 89 ? 11.971 -3.552 -28.822 1.00 81.56 89 ALA A N 1
ATOM 712 C CA . ALA A 1 89 ? 11.133 -2.423 -28.437 1.00 81.56 89 ALA A CA 1
ATOM 713 C C . ALA A 1 89 ? 11.528 -1.104 -29.127 1.00 81.56 89 ALA A C 1
ATOM 715 O O . ALA A 1 89 ? 11.131 -0.046 -28.651 1.00 81.56 89 ALA A O 1
ATOM 716 N N . ARG A 1 90 ? 12.330 -1.132 -30.207 1.00 86.19 90 ARG A N 1
ATOM 717 C CA . ARG A 1 90 ? 12.825 0.080 -30.900 1.00 86.19 90 ARG A CA 1
ATOM 718 C C . ARG A 1 90 ? 13.484 1.085 -29.944 1.00 86.19 90 ARG A C 1
ATOM 720 O O . ARG A 1 90 ? 13.239 2.282 -30.004 1.00 86.19 90 ARG A O 1
ATOM 727 N N . PHE A 1 91 ? 14.285 0.578 -29.015 1.00 85.06 91 PHE A N 1
ATOM 728 C CA . PHE A 1 91 ? 14.943 1.343 -27.956 1.00 85.06 91 PHE A CA 1
ATOM 729 C C . PHE A 1 91 ? 13.983 2.133 -27.051 1.00 85.06 91 PHE A C 1
ATOM 731 O O . PHE A 1 91 ? 14.377 3.120 -26.437 1.00 85.06 91 PHE A O 1
ATOM 738 N N . GLY A 1 92 ? 12.733 1.677 -26.934 1.00 84.38 92 GLY A N 1
ATOM 739 C CA . GLY A 1 92 ? 11.708 2.335 -26.128 1.00 84.38 92 GLY A CA 1
ATOM 740 C C . GLY A 1 92 ? 10.970 3.459 -26.856 1.00 84.38 92 GLY A C 1
ATOM 741 O O . GLY A 1 92 ? 10.322 4.267 -26.195 1.00 84.38 92 GLY A O 1
ATOM 742 N N . GLU A 1 93 ? 11.044 3.531 -28.191 1.00 88.31 93 GLU A N 1
ATOM 743 C CA . GLU A 1 93 ? 10.225 4.464 -28.971 1.00 88.31 93 GLU A CA 1
ATOM 744 C C . GLU A 1 93 ? 8.735 4.255 -28.653 1.00 88.31 93 GLU A C 1
ATOM 746 O O . GLU A 1 93 ? 8.210 3.147 -28.781 1.00 88.31 93 GLU A O 1
ATOM 751 N N . ASP A 1 94 ? 8.070 5.330 -28.225 1.00 84.38 94 ASP A N 1
ATOM 752 C CA . ASP A 1 94 ? 6.676 5.358 -27.759 1.00 84.38 94 ASP A CA 1
ATOM 753 C C . ASP A 1 94 ? 6.371 4.475 -26.530 1.00 84.38 94 ASP A C 1
ATOM 755 O O . ASP A 1 94 ? 5.216 4.117 -26.287 1.00 84.38 94 ASP A O 1
ATOM 759 N N . VAL A 1 95 ? 7.384 4.129 -25.724 1.00 80.69 95 VAL A N 1
ATOM 760 C CA . VAL A 1 95 ? 7.232 3.302 -24.515 1.00 80.69 95 VAL A CA 1
ATOM 761 C C . VAL A 1 95 ? 7.715 4.045 -23.270 1.00 80.69 95 VAL A C 1
ATOM 763 O O . VAL A 1 95 ? 8.790 4.636 -23.249 1.00 80.69 95 VAL A O 1
ATOM 766 N N . ILE A 1 96 ? 6.940 3.956 -22.185 1.00 79.50 96 ILE A N 1
ATOM 767 C CA . ILE A 1 96 ? 7.347 4.410 -20.850 1.00 79.50 96 ILE A CA 1
ATOM 768 C C . ILE A 1 96 ? 7.713 3.184 -20.012 1.00 79.50 96 ILE A C 1
ATOM 770 O O . ILE A 1 96 ? 6.889 2.288 -19.830 1.00 79.50 96 ILE A O 1
ATOM 774 N N . ILE A 1 97 ? 8.935 3.161 -19.473 1.00 76.38 97 ILE A N 1
ATOM 775 C CA . ILE A 1 97 ? 9.404 2.130 -18.539 1.00 76.38 97 ILE A CA 1
ATOM 776 C C . ILE A 1 97 ? 9.532 2.762 -17.152 1.00 76.38 97 ILE A C 1
ATOM 778 O O . ILE A 1 97 ? 10.384 3.619 -16.927 1.00 76.38 97 ILE A O 1
ATOM 782 N N . GLY A 1 98 ? 8.683 2.336 -16.218 1.00 79.81 98 GLY A N 1
ATOM 783 C CA . GLY A 1 98 ? 8.807 2.686 -14.805 1.00 79.81 98 GLY A CA 1
ATOM 784 C C . GLY A 1 98 ? 9.685 1.669 -14.084 1.00 79.81 98 GLY A C 1
ATOM 785 O O . GLY A 1 98 ? 9.346 0.489 -14.054 1.00 79.81 98 GLY A O 1
ATOM 786 N N . ASN A 1 99 ? 10.793 2.119 -13.498 1.00 76.19 99 ASN A N 1
ATOM 787 C CA . ASN A 1 99 ? 11.645 1.298 -12.641 1.00 76.19 99 ASN A CA 1
ATOM 788 C C . ASN A 1 99 ? 11.593 1.832 -11.205 1.00 76.19 99 ASN A C 1
ATOM 790 O O . ASN A 1 99 ? 11.886 3.006 -10.979 1.00 76.19 99 ASN A O 1
ATOM 794 N N . LEU A 1 100 ? 11.233 0.974 -10.251 1.00 76.00 100 LEU A N 1
ATOM 795 C CA . LEU A 1 100 ? 11.269 1.280 -8.824 1.00 76.00 100 LEU A CA 1
ATOM 796 C C . LEU A 1 100 ? 12.474 0.555 -8.222 1.00 76.00 100 LEU A C 1
ATOM 798 O O . LEU A 1 100 ? 12.448 -0.660 -8.056 1.00 76.00 100 LEU A O 1
ATOM 802 N N . ASP A 1 101 ? 13.533 1.304 -7.935 1.00 73.50 101 ASP A N 1
ATOM 803 C CA . ASP A 1 101 ? 14.771 0.788 -7.352 1.00 73.50 101 ASP A CA 1
ATOM 804 C C . ASP A 1 101 ? 15.104 1.536 -6.053 1.00 73.50 101 ASP A C 1
ATOM 806 O O . ASP A 1 101 ? 14.653 2.658 -5.827 1.00 73.50 101 ASP A O 1
ATOM 810 N N . THR A 1 102 ? 15.902 0.905 -5.194 1.00 73.06 102 THR A N 1
ATOM 811 C CA . THR A 1 102 ? 16.379 1.497 -3.935 1.00 73.06 102 THR A CA 1
ATOM 812 C C . THR A 1 102 ? 17.544 2.460 -4.103 1.00 73.06 102 THR A C 1
ATOM 814 O O . THR A 1 102 ? 17.845 3.196 -3.167 1.00 73.06 102 THR A O 1
ATOM 817 N N . GLY A 1 103 ? 18.162 2.503 -5.287 1.00 59.69 103 GLY A N 1
ATOM 818 C CA . GLY A 1 103 ? 19.152 3.512 -5.632 1.00 59.69 103 GLY A CA 1
ATOM 819 C C . GLY A 1 103 ? 20.490 3.301 -4.931 1.00 59.69 103 GLY A C 1
ATOM 820 O O . GLY A 1 103 ? 20.878 4.092 -4.079 1.00 59.69 103 GLY A O 1
ATOM 821 N N . ASN A 1 104 ? 21.248 2.287 -5.352 1.00 54.75 104 ASN A N 1
ATOM 822 C CA . ASN A 1 104 ? 22.702 2.275 -5.170 1.00 54.75 104 ASN A CA 1
ATOM 823 C C . ASN A 1 104 ? 23.368 2.456 -6.538 1.00 54.75 104 ASN A C 1
ATOM 825 O O . ASN A 1 104 ? 23.760 1.494 -7.195 1.00 54.75 104 ASN A O 1
ATOM 829 N N . LEU A 1 105 ? 23.472 3.709 -6.987 1.00 49.84 105 LEU A N 1
ATOM 830 C CA . LEU A 1 105 ? 24.235 4.063 -8.184 1.00 49.84 105 LEU A CA 1
ATOM 831 C C . LEU A 1 105 ? 25.715 4.205 -7.814 1.00 49.84 105 LEU A C 1
ATOM 833 O O . LEU A 1 105 ? 26.207 5.309 -7.586 1.00 49.84 105 LEU A O 1
ATOM 837 N N . THR A 1 106 ? 26.442 3.092 -7.757 1.00 41.47 106 THR A N 1
ATOM 838 C CA . THR A 1 106 ? 27.905 3.150 -7.846 1.00 41.47 106 THR A CA 1
ATOM 839 C C . THR A 1 106 ? 28.259 3.242 -9.325 1.00 41.47 106 THR A C 1
ATOM 841 O O . THR A 1 106 ? 28.271 2.234 -10.027 1.00 41.47 106 THR A O 1
ATOM 844 N N . CYS A 1 107 ? 28.489 4.457 -9.819 1.00 34.22 107 CYS A N 1
ATOM 845 C CA . CYS A 1 107 ? 29.055 4.649 -11.151 1.00 34.22 107 CYS A CA 1
ATOM 846 C C . CYS A 1 107 ? 30.481 4.073 -11.178 1.00 34.22 107 CYS A C 1
ATOM 848 O O . CYS A 1 107 ? 31.312 4.463 -10.354 1.00 34.22 107 CYS A O 1
ATOM 850 N N . VAL A 1 108 ? 30.747 3.162 -12.115 1.00 35.62 108 VAL A N 1
ATOM 851 C CA . VAL A 1 108 ? 32.094 2.801 -12.591 1.00 35.62 108 VAL A CA 1
ATOM 852 C C . VAL A 1 108 ? 32.347 3.457 -13.935 1.00 35.62 108 VAL A C 1
ATOM 854 O O . VAL A 1 108 ? 31.379 3.550 -14.723 1.00 35.62 108 VAL A O 1
#

Sequence (108 aa):
MTESYYDLLGSCLKSKEKAKEAIFYSYTSHINGFAATLEDDEVDQLSNRPEVVSVFPNEVNQLHTTRSWEFLGLERNGQIPADSIWLKARFGEDVIIGNLDTGNLTCV

Foldseek 3Di:
DVVVQLVLLCVLVVHSVVSVVFFPAADDDPDGDTHGDDDPSSVVSSQPDPVDPDDDDDDDDDDPDPPVCVVQLCDDPPHGDPPHPCVVCVNQVVHDDDDDDPDPPPDD